Protein AF-A0A9E4YLK9-F1 (afdb_monomer)

pLDDT: mean 87.03, std 15.2, range [39.25, 98.12]

Radius of gyration: 17.64 Å; Cα contacts (8 Å, |Δi|>4): 179; chains: 1; bounding box: 36×25×59 Å

Secondary structure (DSSP, 8-state):
-TT-EEEEEEEEEEE-TTT--EEEEEEEEEEEE----HHHHHHHHHTSGGGGSGGG--TT-TTT--EEEEES-HHHHHT--HHHHHHHHHHTT------TTS--HHHHTSHHHHHHHHTTTTS----

Foldseek 3Di:
DAQDKDKQKAKDKDADPVPRDIDIDMDIKIFGFYNDDPVLVVVLVVVVVQPVDDVRDACPPPSSNTTPDIGAQPVSNNHDRVLVVCVRCVVVVDHDADDPVDDPVSLVVHPSSVVVNVVPPPDDDDD

Nearest PDB structures (foldseek):
  4heb-assembly1_B  TM=9.074E-01  e=7.583E-06  Bacillus subtilis
  4p0e-assembly1_A  TM=9.286E-01  e=1.262E-05  Escherichia coli K-12
  4heb-assembly1_A  TM=9.172E-01  e=1.184E-05  Bacillus subtilis
  4oo0-assembly1_B  TM=8.981E-01  e=1.042E-05  Burkholderia cenocepacia J2315
  1exc-assembly1_A  TM=9.130E-01  e=4.230E-05  Bacillus subtilis

Sequence (127 aa):
LRGREHRVITGLALVDAATGEERSGYRASRVVMRDYTDDEIAAYVASGDPFDKAGAYAVQSETFAPAAEVRGCYLNVVGLPVCELLKVAAGFGLRLDPSPSLPWPELERCPQCAARAAGRSGRPRKR

Mean predicted aligned error: 6.42 Å

Solvent-accessible surface area (backbone atoms only — not comparable to full-atom values): 7731 Å² total; per-residue (Å²): 112,69,63,33,74,50,76,40,72,32,74,51,73,51,67,42,87,89,78,65,53,71,46,71,51,66,44,70,20,42,39,32,30,30,78,69,54,73,65,58,50,52,54,44,58,72,66,55,69,28,80,87,32,82,92,54,50,52,90,79,36,82,87,70,51,50,54,70,44,76,50,56,43,47,39,22,66,78,65,54,42,58,54,46,51,50,54,50,38,44,73,74,73,42,87,78,72,84,61,85,91,54,88,56,72,59,41,61,59,11,68,68,34,30,52,68,64,55,78,56,85,84,65,82,82,80,126

Structure (mmCIF, N/CA/C/O backbone):
data_AF-A0A9E4YLK9-F1
#
_entry.id   AF-A0A9E4YLK9-F1
#
loop_
_atom_site.group_PDB
_atom_site.id
_atom_site.type_symbol
_atom_site.label_atom_id
_atom_site.label_alt_id
_atom_site.label_comp_id
_atom_site.label_asym_id
_atom_site.label_entity_id
_atom_site.label_seq_id
_atom_site.pdbx_PDB_ins_code
_atom_site.Cartn_x
_atom_site.Cartn_y
_atom_site.Cartn_z
_atom_site.occupancy
_atom_site.B_iso_or_equiv
_atom_site.auth_seq_id
_atom_site.auth_comp_id
_atom_site.auth_asym_id
_atom_site.auth_atom_id
_atom_site.pdbx_PDB_model_num
ATOM 1 N N . LEU A 1 1 ? 2.348 0.616 -15.743 1.00 94.88 1 LEU A N 1
ATOM 2 C CA . LEU A 1 1 ? 2.440 1.858 -14.932 1.00 94.88 1 LEU A CA 1
ATOM 3 C C . LEU A 1 1 ? 3.760 2.621 -15.137 1.00 94.88 1 LEU A C 1
ATOM 5 O O . LEU A 1 1 ? 3.849 3.741 -14.657 1.00 94.88 1 LEU A O 1
ATOM 9 N N . ARG A 1 2 ? 4.731 2.050 -15.872 1.00 97.06 2 ARG A N 1
ATOM 10 C CA . ARG A 1 2 ? 6.025 2.641 -16.255 1.00 97.06 2 ARG A CA 1
ATOM 11 C C . ARG A 1 2 ? 6.027 4.161 -16.428 1.00 97.06 2 ARG A C 1
ATOM 13 O O . ARG A 1 2 ? 5.151 4.685 -17.119 1.00 97.06 2 ARG A O 1
ATOM 20 N N . GLY A 1 3 ? 7.011 4.816 -15.809 1.00 97.31 3 GLY A N 1
ATOM 21 C CA .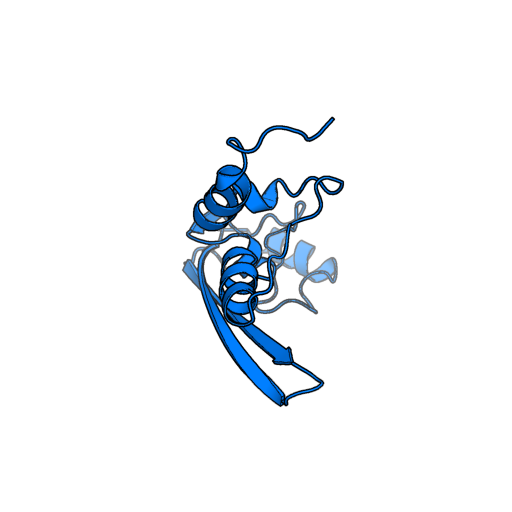 GLY A 1 3 ? 7.306 6.244 -15.973 1.00 97.31 3 GLY A CA 1
ATOM 22 C C . GLY A 1 3 ? 6.207 7.200 -15.497 1.00 97.31 3 GLY A C 1
ATOM 23 O O . GLY A 1 3 ? 6.255 8.390 -15.796 1.00 97.31 3 GLY A O 1
ATOM 24 N N . ARG A 1 4 ? 5.181 6.702 -14.793 1.00 98.00 4 ARG A N 1
ATOM 25 C CA . ARG A 1 4 ? 4.021 7.493 -14.363 1.00 98.00 4 ARG A CA 1
ATOM 26 C C . ARG A 1 4 ? 3.859 7.493 -12.852 1.00 98.00 4 ARG A C 1
ATOM 28 O O . ARG A 1 4 ? 4.283 6.572 -12.155 1.00 98.00 4 ARG A O 1
ATOM 35 N N . GLU A 1 5 ? 3.189 8.532 -12.367 1.00 98.12 5 GLU A N 1
ATOM 36 C CA . GLU A 1 5 ? 2.662 8.581 -11.007 1.00 98.12 5 GLU A CA 1
ATOM 37 C C . GLU A 1 5 ? 1.267 7.940 -10.958 1.00 98.12 5 GLU A C 1
ATOM 39 O O . GLU A 1 5 ? 0.427 8.179 -11.830 1.00 98.12 5 GLU A O 1
ATOM 44 N N . HIS A 1 6 ? 0.990 7.178 -9.903 1.00 97.88 6 HIS A N 1
ATOM 45 C CA . HIS A 1 6 ? -0.361 6.741 -9.550 1.00 97.88 6 HIS A CA 1
ATOM 46 C C . HIS A 1 6 ? -0.607 6.843 -8.041 1.00 97.88 6 HIS A C 1
ATOM 48 O O . HIS A 1 6 ? 0.286 7.160 -7.253 1.00 97.88 6 HIS A O 1
ATOM 54 N N . ARG A 1 7 ? -1.856 6.604 -7.626 1.00 97.75 7 ARG A N 1
ATOM 55 C CA . ARG A 1 7 ? -2.259 6.592 -6.214 1.00 97.75 7 ARG A CA 1
ATOM 56 C C . ARG A 1 7 ? -2.563 5.174 -5.765 1.00 97.75 7 ARG A C 1
ATOM 58 O O . ARG A 1 7 ? -3.266 4.451 -6.462 1.00 97.75 7 ARG A O 1
ATOM 65 N N . VAL A 1 8 ? -2.092 4.828 -4.573 1.00 97.62 8 VAL A N 1
ATOM 66 C CA . VAL A 1 8 ? -2.498 3.617 -3.858 1.00 97.62 8 VAL A CA 1
ATOM 67 C C . VAL A 1 8 ? -3.319 4.033 -2.653 1.00 97.62 8 VAL A C 1
ATOM 69 O O . VAL A 1 8 ? -2.872 4.850 -1.840 1.00 97.62 8 VAL A O 1
ATOM 72 N N . ILE A 1 9 ? -4.536 3.505 -2.574 1.00 97.56 9 ILE A N 1
ATOM 73 C CA . ILE A 1 9 ? -5.490 3.802 -1.513 1.00 97.56 9 ILE A CA 1
ATOM 74 C C . ILE A 1 9 ? -5.815 2.496 -0.806 1.00 97.56 9 ILE A C 1
ATOM 76 O O . ILE A 1 9 ? -6.376 1.598 -1.428 1.00 97.56 9 ILE A O 1
ATOM 80 N N . THR A 1 10 ? -5.495 2.418 0.481 1.00 97.56 10 THR A N 1
ATOM 81 C CA . THR A 1 10 ? -5.826 1.258 1.310 1.00 97.56 10 THR A CA 1
ATOM 82 C C . THR A 1 10 ? -6.827 1.679 2.370 1.00 97.56 10 THR A C 1
ATOM 84 O O . THR A 1 10 ? -6.560 2.581 3.172 1.00 97.56 10 THR A O 1
ATOM 87 N N . GLY A 1 11 ? -7.995 1.039 2.340 1.00 97.06 11 GLY A N 1
ATOM 88 C CA . GLY A 1 11 ? -9.027 1.146 3.365 1.00 97.06 11 GLY A CA 1
ATOM 89 C C . GLY A 1 11 ? -8.882 0.042 4.408 1.00 97.06 11 GLY A C 1
ATOM 90 O O . GLY A 1 11 ? -8.413 -1.050 4.100 1.00 97.06 11 GLY A O 1
ATOM 91 N N . LEU A 1 12 ? -9.283 0.331 5.641 1.00 97.25 12 LEU A N 1
ATOM 92 C CA . LEU A 1 12 ? -9.413 -0.649 6.714 1.00 97.25 12 LEU A CA 1
ATOM 93 C C . LEU A 1 12 ? -10.670 -0.374 7.535 1.00 97.25 12 LEU A C 1
ATOM 95 O O . LEU A 1 12 ? -11.108 0.774 7.642 1.00 97.25 12 LEU A O 1
ATOM 99 N N . ALA A 1 13 ? -11.205 -1.427 8.141 1.00 97.19 13 ALA A N 1
ATOM 100 C CA . ALA A 1 13 ? -12.292 -1.366 9.105 1.00 97.19 13 ALA A CA 1
ATOM 101 C C . ALA A 1 13 ? -11.933 -2.222 10.324 1.00 97.19 13 ALA A C 1
ATOM 103 O O . ALA A 1 13 ? -11.357 -3.302 10.183 1.00 97.19 13 ALA A O 1
ATOM 104 N N . LEU A 1 14 ? -12.245 -1.716 11.514 1.00 97.00 14 LEU A N 1
ATOM 105 C CA . LEU A 1 14 ? -12.232 -2.474 12.758 1.00 97.00 14 LEU A CA 1
ATOM 106 C C . LEU A 1 14 ? -13.674 -2.621 13.228 1.00 97.00 14 LEU A C 1
ATOM 108 O O . LEU A 1 14 ? -14.394 -1.625 13.311 1.00 97.00 14 LEU A O 1
ATOM 112 N N . VAL A 1 15 ? -14.061 -3.857 13.525 1.00 97.50 15 VAL A N 1
ATOM 113 C CA . VAL A 1 15 ? -15.391 -4.216 14.015 1.00 97.50 15 VAL A CA 1
ATOM 114 C C . VAL A 1 15 ? -15.222 -4.875 15.375 1.00 97.50 15 VAL A C 1
ATOM 116 O O . VAL A 1 15 ? -14.495 -5.864 15.501 1.00 97.50 15 VAL A O 1
ATOM 119 N N . ASP A 1 16 ? -15.876 -4.327 16.392 1.00 96.25 16 ASP A N 1
ATOM 120 C CA . ASP A 1 16 ? -16.032 -5.003 17.672 1.00 96.25 16 ASP A CA 1
ATOM 121 C C . ASP A 1 16 ? -17.046 -6.141 17.502 1.00 96.25 16 ASP A C 1
ATOM 123 O O . ASP A 1 16 ? -18.231 -5.916 17.270 1.00 96.25 16 ASP A O 1
ATOM 127 N N . ALA A 1 17 ? -16.576 -7.383 17.615 1.00 96.06 17 ALA A N 1
ATOM 128 C CA . ALA A 1 17 ? -17.405 -8.569 17.422 1.00 96.06 17 ALA A CA 1
ATOM 129 C C . ALA A 1 17 ? -18.497 -8.744 18.494 1.00 96.06 17 ALA A C 1
ATOM 131 O O . ALA A 1 17 ? -19.473 -9.450 18.247 1.00 96.06 17 ALA A O 1
ATOM 132 N N . ALA A 1 18 ? -18.339 -8.141 19.676 1.00 96.75 18 ALA A N 1
ATOM 133 C CA . ALA A 1 18 ? -19.305 -8.252 20.764 1.00 96.75 18 ALA A CA 1
ATOM 134 C C . ALA A 1 18 ? -20.435 -7.223 20.637 1.00 96.75 18 ALA A C 1
ATOM 136 O O . ALA A 1 18 ? -21.586 -7.534 20.938 1.00 96.75 18 ALA A O 1
ATOM 137 N N . THR A 1 19 ? -20.110 -6.003 20.206 1.00 96.75 19 THR A N 1
ATOM 138 C CA . THR A 1 19 ? -21.071 -4.888 20.137 1.00 96.75 19 THR A CA 1
ATOM 139 C C . THR A 1 19 ? -21.567 -4.598 18.722 1.00 96.75 19 THR A C 1
ATOM 141 O O . THR A 1 19 ? -22.607 -3.962 18.559 1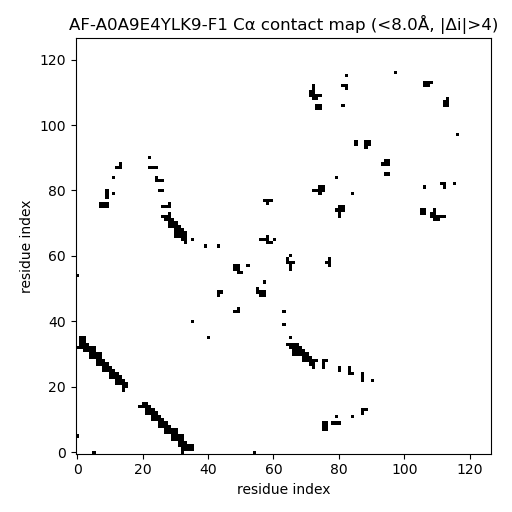.00 96.75 19 THR A O 1
ATOM 144 N N . GL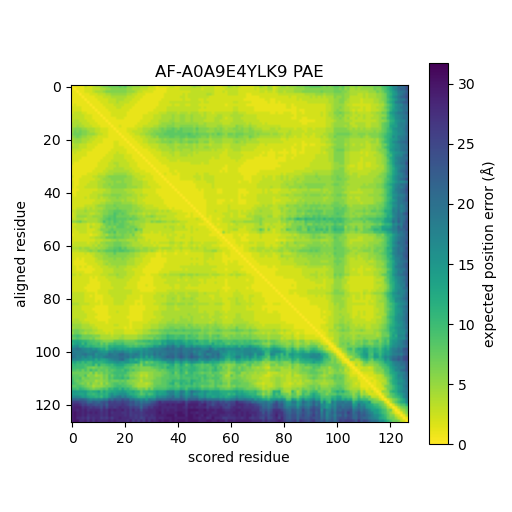Y A 1 20 ? -20.840 -5.050 17.699 1.00 96.94 20 GLY A N 1
ATOM 145 C CA . GLY A 1 20 ? -21.062 -4.672 16.307 1.00 96.94 20 GLY A CA 1
ATOM 146 C C . GLY A 1 20 ? -20.616 -3.244 15.978 1.00 96.94 20 GLY A C 1
ATOM 147 O O . GLY A 1 20 ? -20.869 -2.785 14.867 1.00 96.94 20 GLY A O 1
ATOM 148 N N . GLU A 1 21 ? -19.976 -2.522 16.908 1.00 97.00 21 GLU A N 1
ATOM 149 C CA . GLU A 1 21 ? -19.445 -1.187 16.630 1.00 97.00 21 GLU A CA 1
ATOM 150 C C . GLU A 1 21 ? -18.366 -1.275 15.539 1.00 97.00 21 GLU A C 1
ATOM 152 O O . GLU A 1 21 ? -17.380 -2.000 15.671 1.00 97.00 21 GLU A O 1
ATOM 157 N N . GLU A 1 22 ? -18.544 -0.509 14.463 1.00 97.75 22 GLU A N 1
ATOM 158 C CA . GLU A 1 22 ? -17.616 -0.434 13.338 1.00 97.75 22 GLU A CA 1
ATOM 159 C C . GLU A 1 22 ? -16.969 0.950 13.263 1.00 97.75 22 GLU A C 1
ATOM 161 O O . GLU A 1 22 ? -17.634 1.986 13.359 1.00 97.75 22 GLU A O 1
ATOM 166 N N . ARG A 1 23 ? -15.656 0.980 13.014 1.00 97.69 23 ARG A N 1
ATOM 167 C CA . ARG A 1 23 ? -14.959 2.195 12.583 1.00 97.69 23 ARG A CA 1
ATOM 168 C C . ARG A 1 23 ? -14.050 1.885 11.410 1.00 97.69 23 ARG A C 1
ATOM 170 O O . ARG A 1 23 ? -13.234 0.967 11.463 1.00 97.69 23 ARG A O 1
ATOM 177 N N . SER A 1 24 ? -14.132 2.717 10.382 1.00 97.75 24 SER A N 1
ATOM 178 C CA . SER A 1 24 ? -13.321 2.602 9.173 1.00 97.75 24 SER A CA 1
ATOM 179 C C . SER A 1 24 ? -12.401 3.803 8.977 1.00 97.75 24 SER A C 1
ATOM 181 O O . SER A 1 24 ? -12.687 4.915 9.424 1.00 97.75 24 SER A O 1
ATOM 183 N N . GLY A 1 25 ? -11.316 3.599 8.241 1.00 96.56 25 GLY A N 1
ATOM 184 C CA . GLY A 1 25 ? -10.399 4.651 7.821 1.00 96.56 25 GLY A CA 1
ATOM 185 C C . GLY A 1 25 ? -9.661 4.258 6.549 1.00 96.56 25 GLY A C 1
ATOM 186 O O . GLY A 1 25 ? -9.716 3.112 6.109 1.00 96.56 25 GLY A O 1
ATOM 187 N N . TYR A 1 26 ? -8.954 5.207 5.944 1.00 97.38 26 TYR A N 1
ATOM 188 C CA . TYR A 1 26 ? -8.129 4.929 4.773 1.00 97.38 26 TYR A CA 1
ATOM 189 C C . TYR A 1 26 ? -6.874 5.797 4.741 1.00 97.38 26 TYR A C 1
ATOM 191 O O . TYR A 1 26 ? -6.781 6.843 5.395 1.00 97.38 26 TYR A O 1
ATOM 199 N N . ARG A 1 27 ? -5.904 5.386 3.923 1.00 96.00 27 ARG A N 1
ATOM 200 C CA . ARG A 1 27 ? -4.775 6.226 3.516 1.00 96.00 27 ARG A CA 1
ATOM 201 C C . ARG A 1 27 ? -4.626 6.241 2.011 1.00 96.00 27 ARG A C 1
ATOM 203 O O . ARG A 1 27 ? -4.962 5.283 1.333 1.00 96.00 27 ARG A O 1
ATOM 210 N N . ALA A 1 28 ? -4.107 7.355 1.511 1.00 96.50 28 ALA A N 1
ATOM 211 C CA . ALA A 1 28 ? -3.716 7.520 0.124 1.00 96.50 28 ALA A CA 1
ATOM 212 C C . ALA A 1 28 ? -2.229 7.883 0.075 1.00 96.50 28 ALA A C 1
ATOM 214 O O . ALA A 1 28 ? -1.790 8.798 0.774 1.00 96.50 28 ALA A O 1
ATOM 215 N N . SER A 1 29 ? -1.475 7.179 -0.763 1.00 96.12 29 SER A N 1
ATOM 216 C CA . SER A 1 29 ? -0.066 7.457 -1.055 1.00 96.12 29 SER A CA 1
ATOM 217 C C . SER A 1 29 ? 0.109 7.616 -2.559 1.00 96.12 29 SER A C 1
ATOM 219 O O . SER A 1 29 ? -0.597 6.969 -3.334 1.00 96.12 29 SER A O 1
ATOM 221 N N . ARG A 1 30 ? 1.048 8.465 -2.980 1.00 97.44 30 ARG A N 1
ATOM 222 C CA . ARG A 1 30 ? 1.463 8.557 -4.386 1.00 97.44 30 ARG A CA 1
ATOM 223 C C . ARG A 1 30 ? 2.694 7.690 -4.599 1.00 97.44 30 ARG A C 1
ATOM 225 O O . ARG A 1 30 ? 3.584 7.665 -3.749 1.00 97.44 30 ARG A O 1
ATOM 232 N N . VAL A 1 31 ? 2.736 6.996 -5.725 1.00 97.69 31 VAL A N 1
ATOM 233 C CA . VAL A 1 31 ? 3.864 6.162 -6.137 1.00 97.69 31 VAL A CA 1
ATOM 234 C C . VAL A 1 31 ? 4.313 6.648 -7.502 1.00 97.69 31 VAL A C 1
ATOM 236 O O . VAL A 1 31 ? 3.506 6.705 -8.426 1.00 97.69 31 VAL A O 1
ATOM 239 N N . VAL A 1 32 ? 5.586 7.018 -7.610 1.00 98.06 32 VAL A N 1
ATOM 240 C CA . VAL A 1 32 ? 6.232 7.350 -8.880 1.00 98.06 32 VAL A CA 1
ATOM 241 C C . VAL A 1 32 ? 6.947 6.098 -9.355 1.00 98.06 32 VAL A C 1
ATOM 243 O O . VAL A 1 32 ? 7.867 5.612 -8.694 1.00 98.06 32 VAL A O 1
ATOM 246 N N . MET A 1 33 ? 6.504 5.551 -10.481 1.00 98.00 33 MET A N 1
ATOM 247 C CA . MET A 1 33 ? 7.110 4.356 -11.054 1.00 98.00 33 MET A CA 1
ATOM 248 C C . MET A 1 33 ? 8.398 4.707 -11.781 1.00 98.00 33 MET A C 1
ATOM 250 O O . MET A 1 33 ? 8.483 5.730 -12.461 1.00 98.00 33 MET A O 1
ATOM 254 N N . ARG A 1 34 ? 9.387 3.826 -11.657 1.00 97.81 34 ARG A N 1
ATOM 255 C CA . ARG A 1 34 ? 10.624 3.901 -12.426 1.00 97.81 34 ARG A CA 1
ATOM 256 C C . ARG A 1 34 ? 10.319 3.699 -13.916 1.00 97.81 34 ARG A C 1
ATOM 258 O O . ARG A 1 34 ? 9.276 3.146 -14.289 1.00 97.81 34 ARG A O 1
ATOM 265 N N . ASP A 1 35 ? 11.219 4.170 -14.766 1.00 97.50 35 ASP A N 1
ATOM 266 C CA . ASP A 1 35 ? 11.125 3.986 -16.214 1.00 97.50 35 ASP A CA 1
ATOM 267 C C . ASP A 1 35 ? 11.877 2.715 -16.646 1.00 97.50 35 ASP A C 1
ATOM 269 O O . ASP A 1 35 ? 12.971 2.778 -17.194 1.00 97.50 35 ASP A O 1
ATOM 273 N N . TYR A 1 36 ? 11.343 1.546 -16.274 1.00 96.88 36 TYR A N 1
ATOM 274 C CA . TYR A 1 36 ? 11.965 0.235 -16.525 1.00 96.88 36 TYR A CA 1
ATOM 275 C C . TYR A 1 36 ? 11.815 -0.245 -17.980 1.00 96.88 36 TYR A C 1
ATOM 277 O O . TYR A 1 36 ? 10.845 0.082 -18.669 1.00 96.88 36 TYR A O 1
ATOM 285 N N . THR A 1 37 ? 12.752 -1.058 -18.461 1.00 97.75 37 THR A N 1
ATOM 286 C CA . THR A 1 37 ? 12.746 -1.571 -19.841 1.00 97.75 37 THR A CA 1
ATOM 287 C C . THR A 1 37 ? 11.686 -2.654 -20.057 1.00 97.75 37 THR A C 1
ATOM 289 O O . THR A 1 37 ? 11.113 -3.198 -19.110 1.00 97.75 37 THR A O 1
ATOM 292 N N . ASP A 1 38 ? 11.410 -2.981 -21.322 1.00 97.75 38 ASP A N 1
ATOM 293 C CA . ASP A 1 38 ? 10.525 -4.103 -21.660 1.00 97.75 38 ASP A CA 1
ATOM 294 C C . ASP A 1 38 ? 11.116 -5.452 -21.203 1.00 97.75 38 ASP A C 1
ATOM 296 O O . ASP A 1 38 ? 10.367 -6.326 -20.766 1.00 97.75 38 ASP A O 1
ATOM 300 N N . ASP A 1 39 ? 12.446 -5.591 -21.194 1.00 97.94 39 ASP A N 1
ATOM 301 C CA . ASP A 1 39 ? 13.134 -6.789 -20.696 1.00 97.94 39 ASP A CA 1
ATOM 302 C C . ASP A 1 39 ? 12.951 -6.969 -19.181 1.00 97.94 39 ASP A C 1
ATOM 304 O O . ASP A 1 39 ? 12.667 -8.074 -18.715 1.00 97.94 39 ASP A O 1
ATOM 308 N N . GLU A 1 40 ? 13.045 -5.883 -18.401 1.00 97.12 40 GLU A N 1
ATOM 309 C CA . GLU A 1 40 ? 12.763 -5.910 -16.959 1.00 97.12 40 GLU A CA 1
ATOM 310 C C . GLU A 1 40 ? 11.307 -6.322 -16.689 1.00 97.12 40 GLU A C 1
ATOM 312 O O . GLU A 1 40 ? 11.043 -7.114 -15.782 1.00 97.12 40 GLU A O 1
ATOM 317 N N . ILE A 1 41 ? 10.357 -5.826 -17.493 1.00 96.31 41 ILE A N 1
ATOM 318 C CA . ILE A 1 41 ? 8.941 -6.212 -17.396 1.00 96.31 41 ILE A CA 1
ATOM 319 C C . ILE A 1 41 ? 8.775 -7.704 -17.697 1.00 96.31 41 ILE A C 1
ATOM 321 O O . ILE A 1 41 ? 8.110 -8.405 -16.934 1.00 96.31 41 ILE A O 1
ATO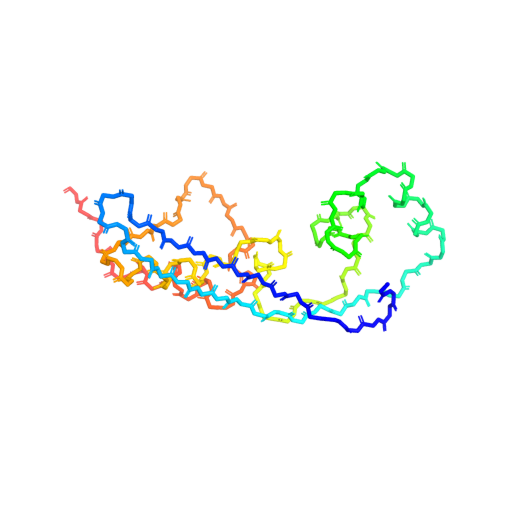M 325 N N . ALA A 1 42 ? 9.371 -8.200 -18.783 1.00 96.94 42 ALA A N 1
ATOM 326 C CA . ALA A 1 42 ? 9.262 -9.599 -19.181 1.00 96.94 42 ALA A CA 1
ATOM 327 C C . ALA A 1 42 ? 9.838 -10.539 -18.110 1.00 96.94 42 ALA A C 1
ATOM 329 O O . ALA A 1 42 ? 9.184 -11.514 -17.733 1.00 96.94 42 ALA A O 1
ATOM 330 N N . ALA A 1 43 ? 11.012 -10.210 -17.564 1.00 96.19 43 ALA A N 1
ATOM 331 C CA . ALA A 1 43 ? 11.627 -10.959 -16.472 1.00 96.19 43 ALA A CA 1
ATOM 332 C C . ALA A 1 43 ? 10.751 -10.955 -15.209 1.00 96.19 43 ALA A C 1
ATOM 334 O O . ALA A 1 43 ? 10.563 -11.995 -14.573 1.00 96.19 43 ALA A O 1
ATOM 335 N N . TYR A 1 44 ? 10.163 -9.806 -14.868 1.00 96.00 44 TYR A N 1
ATOM 336 C CA . TYR A 1 44 ? 9.285 -9.700 -13.709 1.00 96.00 44 TYR A CA 1
ATOM 337 C C . TYR A 1 44 ? 7.994 -10.508 -13.877 1.00 96.00 44 TYR A C 1
ATOM 339 O O . TYR A 1 44 ? 7.595 -11.222 -12.958 1.00 96.00 44 TYR A O 1
ATOM 347 N N . VAL A 1 45 ? 7.375 -10.482 -15.060 1.00 95.56 45 VAL A N 1
ATOM 348 C CA . VAL A 1 45 ? 6.193 -11.305 -15.368 1.00 95.56 45 VAL A CA 1
ATOM 349 C C . VAL A 1 45 ? 6.525 -12.795 -15.307 1.00 95.56 45 VAL A C 1
ATOM 351 O O . VAL A 1 45 ? 5.767 -13.562 -14.713 1.00 95.56 45 VAL A O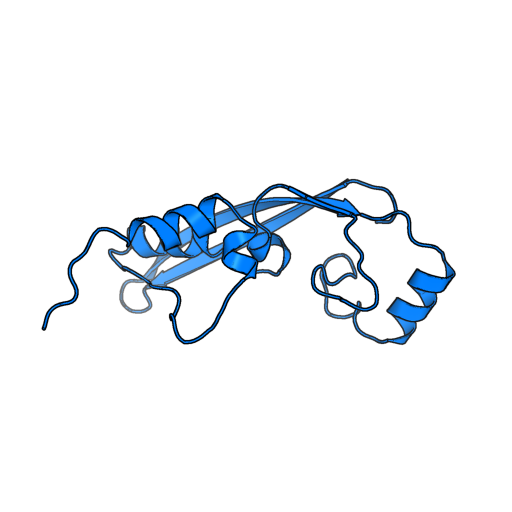 1
ATOM 354 N N . ALA A 1 46 ? 7.674 -13.205 -15.851 1.00 96.06 46 ALA A N 1
ATOM 355 C CA . ALA A 1 46 ? 8.123 -14.594 -15.809 1.00 96.06 46 ALA A CA 1
ATOM 356 C C . ALA A 1 46 ? 8.363 -15.109 -14.378 1.00 96.06 46 ALA A C 1
ATOM 358 O O . ALA A 1 46 ? 8.228 -16.305 -14.135 1.00 96.06 46 ALA A O 1
ATOM 359 N N . SER A 1 47 ? 8.670 -14.223 -13.421 1.00 94.31 47 SER A N 1
ATOM 360 C CA . SER A 1 47 ? 8.853 -14.606 -12.014 1.00 94.31 47 SER A CA 1
ATOM 361 C C . SER A 1 47 ? 7.568 -15.073 -11.316 1.00 94.31 47 SER A C 1
ATOM 363 O O . SER A 1 47 ? 7.640 -15.712 -10.270 1.00 94.31 47 SER A O 1
ATOM 365 N N . GLY A 1 48 ? 6.390 -14.735 -11.852 1.00 93.38 48 GLY A N 1
ATOM 366 C CA . GLY A 1 48 ? 5.103 -15.015 -11.212 1.00 93.38 48 GLY A CA 1
ATOM 367 C C . GLY A 1 48 ? 4.694 -14.028 -10.111 1.00 93.38 48 GLY A C 1
ATOM 368 O O . GLY A 1 48 ? 3.516 -13.963 -9.765 1.00 93.38 48 GLY A O 1
ATOM 369 N N . ASP A 1 49 ? 5.622 -13.202 -9.617 1.00 90.44 49 ASP A N 1
ATOM 370 C CA . ASP A 1 49 ? 5.360 -12.224 -8.558 1.00 90.44 49 ASP A CA 1
ATOM 371 C C . ASP A 1 49 ? 4.218 -11.226 -8.859 1.00 90.44 49 ASP A C 1
ATOM 373 O O . ASP A 1 49 ? 3.484 -10.895 -7.933 1.00 90.44 49 ASP A O 1
ATOM 377 N N . PRO A 1 50 ? 3.974 -10.722 -10.086 1.00 92.06 50 PRO A N 1
ATOM 378 C CA . PRO A 1 50 ? 2.938 -9.702 -10.272 1.00 92.06 50 PRO A CA 1
ATOM 379 C C . PRO A 1 50 ? 1.489 -10.208 -10.162 1.00 92.06 50 PRO A C 1
ATOM 381 O O . PRO A 1 50 ? 0.581 -9.381 -10.061 1.00 92.06 50 PRO A O 1
ATOM 384 N N . PHE A 1 51 ? 1.235 -11.519 -10.224 1.00 91.06 51 PHE A N 1
ATOM 385 C CA . PHE A 1 51 ? -0.112 -12.042 -10.494 1.00 91.06 51 PHE A CA 1
ATOM 386 C C . PHE A 1 51 ? -1.108 -11.916 -9.334 1.00 91.06 51 PHE A C 1
ATOM 388 O O . PHE A 1 51 ? -2.312 -11.889 -9.581 1.00 91.06 51 PHE A O 1
ATOM 395 N N . ASP A 1 52 ? -0.639 -11.791 -8.093 1.00 90.44 52 ASP A N 1
ATOM 396 C CA . ASP A 1 52 ? -1.482 -11.611 -6.904 1.00 90.44 52 ASP A CA 1
ATOM 397 C C . ASP A 1 52 ? -1.493 -10.162 -6.383 1.00 90.44 52 ASP A C 1
ATOM 399 O O . ASP A 1 52 ? -2.018 -9.882 -5.304 1.00 90.44 52 ASP A O 1
ATOM 403 N N . LYS A 1 53 ? -0.936 -9.216 -7.155 1.00 88.25 53 LYS A N 1
ATOM 404 C CA . LYS A 1 53 ? -0.698 -7.838 -6.705 1.00 88.25 53 LYS A CA 1
ATOM 405 C C . LYS A 1 53 ? -1.559 -6.842 -7.461 1.00 88.25 53 LYS A C 1
ATOM 407 O O . LYS A 1 53 ? -1.564 -6.783 -8.692 1.00 88.25 53 LYS A O 1
ATOM 412 N N . ALA A 1 54 ? -2.246 -5.979 -6.719 1.00 87.75 54 ALA A N 1
ATOM 413 C CA . ALA A 1 54 ? -2.981 -4.869 -7.308 1.00 87.75 54 ALA A CA 1
ATOM 414 C C . ALA A 1 54 ? -2.032 -3.968 -8.122 1.00 87.75 54 ALA A C 1
ATOM 416 O O . ALA A 1 54 ? -1.006 -3.507 -7.626 1.00 87.75 54 ALA A O 1
ATOM 417 N N . GLY A 1 55 ? -2.368 -3.720 -9.391 1.00 88.88 55 GLY A N 1
ATOM 418 C CA . GLY A 1 55 ? -1.509 -2.957 -10.302 1.00 88.88 55 GLY A CA 1
ATOM 419 C C . GLY A 1 55 ? -0.312 -3.735 -10.864 1.00 88.88 55 GLY A C 1
ATOM 420 O O . GLY A 1 55 ? 0.513 -3.121 -11.541 1.00 88.88 55 GLY A O 1
ATOM 421 N N . ALA A 1 56 ? -0.242 -5.052 -10.622 1.00 93.12 56 ALA A N 1
ATOM 422 C CA . ALA A 1 56 ? 0.783 -5.965 -11.124 1.00 93.12 56 ALA A CA 1
ATOM 423 C C . ALA A 1 56 ? 2.217 -5.577 -10.719 1.00 93.12 56 ALA A C 1
ATOM 425 O O . ALA A 1 56 ? 3.137 -5.659 -11.530 1.00 93.12 56 ALA A O 1
ATOM 426 N N . TYR A 1 57 ? 2.413 -5.108 -9.480 1.00 94.25 57 TYR A N 1
ATOM 427 C CA . TYR A 1 57 ? 3.747 -4.868 -8.923 1.00 94.25 57 TYR A CA 1
ATOM 428 C C . TYR A 1 57 ? 3.786 -4.981 -7.394 1.00 94.25 57 TYR A C 1
ATOM 430 O O . TYR A 1 57 ? 2.825 -4.634 -6.710 1.00 94.25 57 TYR A O 1
ATOM 438 N N . ALA A 1 58 ? 4.938 -5.382 -6.852 1.00 92.81 58 ALA A N 1
ATOM 439 C CA . ALA A 1 58 ? 5.262 -5.278 -5.429 1.00 92.81 58 ALA A CA 1
ATOM 440 C C . ALA A 1 58 ? 6.238 -4.126 -5.184 1.00 92.81 58 ALA A C 1
ATOM 442 O O . ALA A 1 58 ? 7.375 -4.153 -5.645 1.00 92.81 58 ALA A O 1
ATOM 443 N N . VAL A 1 59 ? 5.843 -3.136 -4.380 1.00 91.56 59 VAL A N 1
ATOM 444 C CA . VAL A 1 59 ? 6.742 -2.037 -3.970 1.00 91.56 59 VAL A CA 1
ATOM 445 C C . VAL A 1 59 ? 7.934 -2.514 -3.114 1.00 91.56 59 VAL A C 1
ATOM 447 O O . VAL A 1 59 ? 8.876 -1.759 -2.885 1.00 91.56 59 VAL A O 1
ATOM 450 N N . GLN A 1 60 ? 7.869 -3.747 -2.606 1.00 90.69 60 GLN A N 1
ATOM 451 C CA . GLN A 1 60 ? 8.919 -4.425 -1.838 1.00 90.69 60 GLN A CA 1
ATOM 452 C C . GLN A 1 60 ? 9.802 -5.334 -2.701 1.00 90.69 60 GLN A C 1
ATOM 454 O O . GLN A 1 60 ? 10.734 -5.928 -2.177 1.00 90.69 60 GLN A O 1
ATOM 459 N N . SER A 1 61 ? 9.514 -5.476 -4.001 1.00 91.00 61 SER A N 1
ATOM 460 C CA . SER A 1 61 ? 10.319 -6.330 -4.874 1.00 91.00 61 SER A CA 1
ATOM 461 C C . SER A 1 61 ? 11.728 -5.752 -5.007 1.00 91.00 61 SER A C 1
ATOM 463 O O . SER A 1 61 ? 11.917 -4.712 -5.639 1.00 91.00 61 SER A O 1
ATOM 465 N N . GLU A 1 62 ? 12.708 -6.428 -4.408 1.00 88.00 62 GLU A N 1
ATOM 466 C CA . GLU A 1 62 ? 14.125 -6.056 -4.494 1.00 88.00 62 GLU A CA 1
ATOM 467 C C . GLU A 1 62 ? 14.695 -6.304 -5.895 1.00 88.00 62 GLU A C 1
ATOM 469 O O . GLU A 1 62 ? 15.570 -5.572 -6.347 1.00 88.00 62 GLU A O 1
ATOM 474 N N . THR A 1 63 ? 14.169 -7.309 -6.601 1.00 90.38 63 THR A N 1
ATOM 475 C CA . THR A 1 63 ? 14.631 -7.699 -7.938 1.00 90.38 63 THR A CA 1
ATOM 476 C C . THR A 1 63 ? 14.096 -6.781 -9.029 1.00 90.38 63 THR A C 1
ATOM 478 O O . THR A 1 63 ? 14.849 -6.388 -9.914 1.00 90.38 63 THR A O 1
ATOM 481 N N . PHE A 1 64 ? 12.813 -6.413 -8.977 1.00 94.56 64 PHE A N 1
ATOM 482 C CA . PHE A 1 64 ? 12.212 -5.532 -9.981 1.00 94.56 64 PHE A CA 1
ATOM 483 C C . PHE A 1 64 ? 12.356 -4.045 -9.627 1.00 94.56 64 PHE A C 1
ATOM 485 O O . PHE A 1 64 ? 12.456 -3.198 -10.519 1.00 94.56 64 PHE A O 1
ATOM 492 N N . ALA A 1 65 ? 12.367 -3.713 -8.330 1.00 94.69 65 ALA A N 1
ATOM 493 C CA . ALA A 1 65 ? 12.464 -2.348 -7.808 1.00 94.69 65 ALA A CA 1
ATOM 494 C C . ALA A 1 65 ? 11.583 -1.343 -8.597 1.00 94.69 65 ALA A C 1
ATOM 496 O O . ALA A 1 65 ? 12.092 -0.423 -9.253 1.00 94.69 65 ALA A O 1
ATOM 497 N N . PRO A 1 66 ? 10.245 -1.526 -8.586 1.00 95.75 66 PRO A N 1
ATOM 498 C CA . PRO A 1 66 ? 9.345 -0.852 -9.526 1.00 95.75 66 PRO A CA 1
ATOM 499 C C . PRO A 1 66 ? 9.181 0.652 -9.295 1.00 95.75 66 PRO A C 1
ATOM 501 O O . PRO A 1 66 ? 8.833 1.387 -10.223 1.00 95.75 66 PRO A O 1
ATOM 504 N N . ALA A 1 67 ? 9.344 1.106 -8.053 1.00 96.25 67 ALA A N 1
ATOM 505 C CA . ALA A 1 67 ? 9.063 2.476 -7.647 1.00 96.25 67 ALA A CA 1
ATOM 506 C C . ALA A 1 67 ? 10.356 3.293 -7.571 1.00 96.25 67 ALA A C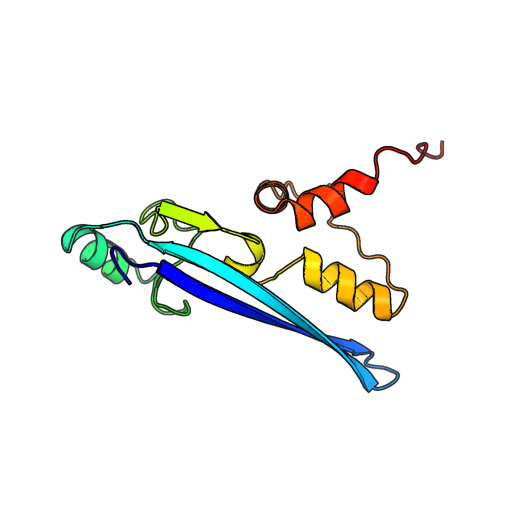 1
ATOM 508 O O . ALA A 1 67 ? 11.289 2.915 -6.869 1.00 96.25 67 ALA A O 1
ATOM 509 N N . ALA A 1 68 ? 10.378 4.440 -8.248 1.00 96.56 68 ALA A N 1
ATOM 510 C CA . ALA A 1 68 ? 11.421 5.447 -8.086 1.00 96.56 68 ALA A CA 1
ATOM 511 C C . ALA A 1 68 ? 11.228 6.237 -6.782 1.00 96.56 68 ALA A C 1
ATOM 513 O O . ALA A 1 68 ? 12.192 6.583 -6.107 1.00 96.56 68 ALA A O 1
ATOM 514 N N . GLU A 1 69 ? 9.974 6.507 -6.411 1.00 95.62 69 GLU A N 1
ATOM 515 C CA . GLU A 1 69 ? 9.644 7.267 -5.208 1.00 95.62 69 GLU A CA 1
ATOM 516 C C . GLU A 1 69 ? 8.283 6.841 -4.643 1.00 95.62 69 GLU A C 1
ATOM 518 O O . GLU A 1 69 ? 7.334 6.569 -5.383 1.00 95.62 69 GLU A O 1
ATOM 523 N N . VAL A 1 70 ? 8.160 6.835 -3.314 1.00 94.44 70 VAL A N 1
ATOM 524 C CA . VAL A 1 70 ? 6.875 6.717 -2.615 1.00 94.44 70 VAL A CA 1
ATOM 525 C C . VAL A 1 70 ? 6.668 7.959 -1.760 1.00 94.44 70 VAL A C 1
ATOM 527 O O . VAL A 1 70 ? 7.444 8.224 -0.845 1.00 94.44 70 VAL A O 1
ATOM 530 N N . ARG A 1 71 ? 5.587 8.696 -2.023 1.00 94.44 71 ARG A N 1
ATOM 531 C CA . ARG A 1 71 ? 5.201 9.896 -1.273 1.00 94.44 71 ARG A CA 1
ATOM 532 C C . ARG A 1 71 ? 3.999 9.593 -0.388 1.00 94.44 71 ARG A C 1
ATOM 534 O O . ARG A 1 71 ? 2.913 9.270 -0.876 1.00 94.44 71 ARG A O 1
ATOM 541 N N . GLY A 1 72 ? 4.186 9.733 0.921 1.00 92.12 72 GLY A N 1
ATOM 542 C CA . GLY A 1 72 ? 3.159 9.471 1.928 1.00 92.12 72 GLY A CA 1
ATOM 543 C C . GLY A 1 72 ? 3.501 8.263 2.794 1.00 92.12 72 GLY A C 1
ATOM 544 O O . GLY A 1 72 ? 4.564 8.207 3.403 1.00 92.12 72 GLY A O 1
ATOM 545 N N . CYS A 1 73 ? 2.575 7.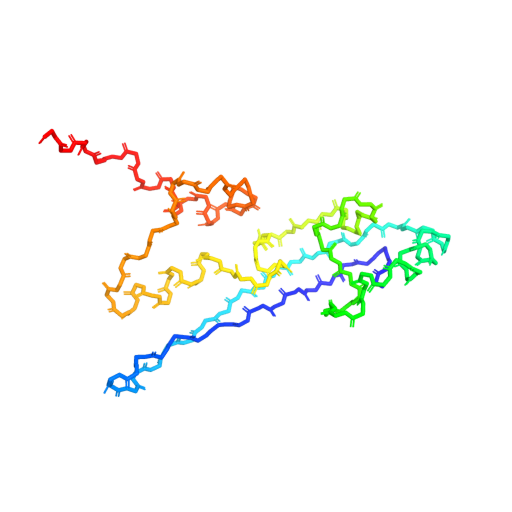314 2.913 1.00 92.62 73 CYS A N 1
ATOM 546 C CA . CYS A 1 73 ? 2.756 6.135 3.755 1.00 92.62 73 CYS A CA 1
ATOM 547 C C . CYS A 1 73 ? 3.249 4.949 2.920 1.00 92.62 73 CYS A C 1
ATOM 549 O O . CYS A 1 73 ? 2.518 4.477 2.052 1.00 92.62 73 CYS A O 1
ATOM 551 N N . TYR A 1 74 ? 4.460 4.452 3.182 1.00 92.69 74 TYR A N 1
ATOM 552 C CA . TYR A 1 74 ? 4.973 3.256 2.507 1.00 92.69 74 TYR A CA 1
ATOM 553 C C . TYR A 1 74 ? 4.144 2.011 2.844 1.00 92.69 74 TYR A C 1
ATOM 555 O O . TYR A 1 74 ? 3.708 1.298 1.949 1.00 92.69 74 TYR A O 1
ATOM 563 N N . LEU A 1 75 ? 3.819 1.810 4.123 1.00 91.94 75 LEU A N 1
ATOM 564 C CA . LEU A 1 75 ? 3.009 0.675 4.578 1.00 91.94 75 LEU A CA 1
ATOM 565 C C . LEU A 1 75 ? 1.581 0.678 4.008 1.00 91.94 75 LEU A C 1
ATOM 567 O O . LEU A 1 75 ? 0.993 -0.378 3.801 1.00 91.94 75 LEU A O 1
ATOM 571 N N . ASN A 1 76 ? 1.045 1.854 3.667 1.00 94.44 76 ASN A N 1
ATOM 572 C CA . ASN A 1 76 ? -0.189 1.952 2.886 1.00 94.44 76 ASN A CA 1
ATOM 573 C C . ASN A 1 76 ? -0.040 1.292 1.508 1.00 94.44 76 ASN A C 1
ATOM 575 O O . ASN A 1 76 ? -0.956 0.602 1.083 1.00 94.44 76 ASN A O 1
ATOM 579 N N . VAL A 1 77 ? 1.099 1.490 0.835 1.00 94.88 77 VAL A N 1
ATOM 580 C CA . VAL A 1 77 ? 1.390 0.893 -0.480 1.00 94.88 77 VAL A CA 1
ATOM 581 C C . VAL A 1 77 ? 1.639 -0.611 -0.367 1.00 94.88 77 VAL A C 1
ATOM 583 O O . VAL A 1 77 ? 1.251 -1.348 -1.263 1.00 94.88 77 VAL A O 1
ATOM 586 N N . VAL A 1 78 ? 2.247 -1.063 0.735 1.00 92.38 78 VAL A N 1
ATOM 587 C CA . VAL A 1 78 ? 2.412 -2.496 1.043 1.00 92.38 78 VAL A CA 1
ATOM 588 C C . VAL A 1 78 ? 1.060 -3.182 1.267 1.00 92.38 78 VAL A C 1
ATOM 590 O O . VAL A 1 78 ? 0.898 -4.333 0.886 1.00 92.38 78 VAL A O 1
ATOM 593 N N . GLY A 1 79 ? 0.086 -2.476 1.853 1.00 91.25 79 GLY A N 1
ATOM 594 C CA . GLY A 1 79 ? -1.285 -2.973 2.016 1.00 91.25 79 GLY A CA 1
ATOM 595 C C . GLY A 1 79 ? -1.865 -2.847 3.426 1.00 91.25 79 GLY A C 1
ATOM 596 O O . GLY A 1 79 ? -3.010 -3.232 3.637 1.00 91.25 79 GLY A O 1
ATOM 597 N N . LEU A 1 80 ? -1.135 -2.279 4.393 1.00 92.62 80 LEU A N 1
ATOM 598 C CA . LEU A 1 80 ? -1.675 -1.988 5.724 1.00 92.62 80 LEU A CA 1
ATOM 599 C C . LEU A 1 80 ? -1.173 -0.635 6.252 1.00 92.62 80 LEU A C 1
ATOM 601 O O . LEU A 1 80 ? -0.049 -0.532 6.747 1.00 92.62 80 LEU A O 1
ATOM 605 N N . PRO A 1 81 ? -1.990 0.432 6.213 1.00 93.00 81 PRO A N 1
ATOM 606 C CA . PRO A 1 81 ? -1.593 1.732 6.733 1.00 93.00 81 PRO A CA 1
ATOM 607 C C . PRO A 1 81 ? -1.606 1.741 8.269 1.00 93.00 81 PRO A C 1
ATOM 609 O O . PRO A 1 81 ? -2.583 2.156 8.890 1.00 93.00 81 PRO A O 1
ATOM 612 N N . VAL A 1 82 ? -0.494 1.343 8.895 1.00 91.38 82 VAL A N 1
ATOM 613 C CA . VAL A 1 82 ? -0.369 1.232 10.363 1.00 91.38 82 VAL A CA 1
ATOM 614 C C . VAL A 1 82 ? -0.759 2.526 11.084 1.00 91.38 82 VAL A C 1
ATOM 616 O O . VAL A 1 82 ? -1.479 2.484 12.077 1.00 91.38 82 VAL A O 1
ATOM 619 N N . CYS A 1 83 ? -0.374 3.699 10.576 1.00 89.69 83 CYS A N 1
ATOM 620 C CA . CYS A 1 83 ? -0.780 4.965 11.193 1.00 89.69 83 CYS A CA 1
ATOM 621 C C . CYS A 1 83 ? -2.301 5.191 11.213 1.00 89.69 83 CYS A C 1
ATOM 623 O O . CYS A 1 83 ? -2.792 5.873 12.114 1.00 89.69 83 CYS A O 1
ATOM 625 N N . GLU A 1 84 ? -3.038 4.653 10.237 1.00 94.00 84 GLU A N 1
ATOM 626 C CA . GLU A 1 84 ? -4.502 4.706 10.216 1.00 94.00 84 GLU A CA 1
ATOM 627 C C . GLU A 1 84 ? -5.100 3.613 11.095 1.00 94.00 84 GLU A C 1
ATOM 629 O O . GLU A 1 84 ? -6.016 3.910 11.852 1.00 94.00 84 GLU A O 1
ATOM 634 N N . LEU A 1 85 ? -4.526 2.405 11.102 1.00 93.56 85 LEU A N 1
ATOM 635 C CA . LEU A 1 85 ? -4.945 1.326 12.001 1.00 93.56 85 LEU A CA 1
ATOM 636 C C . LEU A 1 85 ? -4.895 1.777 13.465 1.00 93.56 85 LEU A C 1
ATOM 638 O O . LEU A 1 85 ? -5.880 1.661 14.186 1.00 93.56 85 LEU A O 1
ATOM 642 N N . LEU A 1 86 ? -3.770 2.360 13.890 1.00 91.50 86 LEU A N 1
ATOM 643 C CA . LEU A 1 86 ? -3.599 2.876 15.250 1.00 91.50 86 LEU A CA 1
ATOM 644 C C . LEU A 1 86 ? -4.595 3.998 15.576 1.00 91.50 86 LEU A C 1
ATOM 646 O O . LEU A 1 86 ? -5.065 4.107 16.706 1.00 91.50 86 LEU A O 1
ATOM 650 N N . LYS A 1 87 ? -4.922 4.845 14.593 1.00 91.94 87 LYS A N 1
ATOM 651 C CA . LYS A 1 87 ? -5.910 5.920 14.749 1.00 91.94 87 LYS A CA 1
ATOM 652 C C . LYS A 1 87 ? -7.324 5.355 14.910 1.00 91.94 87 LYS A C 1
ATOM 654 O O . LYS A 1 87 ? -8.045 5.823 15.785 1.00 91.94 87 LYS A O 1
ATOM 659 N N . VAL A 1 88 ? -7.711 4.374 14.094 1.00 95.00 88 VAL A N 1
ATOM 660 C CA . VAL A 1 88 ? -9.028 3.724 14.168 1.00 95.00 88 VAL A CA 1
ATOM 661 C C . VAL A 1 88 ? -9.158 2.935 15.474 1.00 95.00 88 VAL A C 1
ATOM 663 O O . VAL A 1 88 ? -10.152 3.096 16.176 1.00 95.00 88 VAL A O 1
ATOM 666 N N . ALA A 1 89 ? -8.123 2.187 15.868 1.00 94.38 89 ALA A N 1
ATOM 667 C CA . ALA A 1 89 ? -8.083 1.444 17.128 1.00 94.38 89 ALA A CA 1
ATOM 668 C C . ALA A 1 89 ? -8.231 2.352 18.360 1.00 94.38 89 ALA A C 1
ATOM 670 O O . ALA A 1 89 ? -8.981 2.032 19.279 1.00 94.38 89 ALA A O 1
ATOM 671 N N . ALA A 1 90 ? -7.593 3.528 18.357 1.00 92.25 90 ALA A N 1
ATOM 672 C CA . ALA A 1 90 ? -7.756 4.507 19.431 1.00 92.25 90 ALA A CA 1
ATOM 673 C C . ALA A 1 90 ? -9.211 4.994 19.586 1.00 92.25 90 ALA A C 1
ATOM 675 O O . ALA A 1 90 ? -9.604 5.377 20.686 1.00 92.25 90 ALA A O 1
ATOM 676 N N . GLY A 1 91 ? -10.016 4.945 18.517 1.00 92.69 91 GLY A N 1
ATOM 677 C CA . GLY A 1 91 ? -11.453 5.228 18.561 1.00 92.69 91 GLY A CA 1
ATOM 678 C C . GLY A 1 91 ? -12.251 4.235 19.411 1.00 92.69 91 GLY A C 1
ATOM 679 O O . GLY A 1 91 ? -13.251 4.629 19.997 1.00 92.69 91 GLY A O 1
ATOM 680 N N . PHE A 1 92 ? -11.763 3.000 19.546 1.00 93.75 92 PHE A N 1
ATOM 681 C CA . PHE A 1 92 ? -12.298 1.972 20.447 1.00 93.75 92 PHE A CA 1
ATOM 682 C C . PHE A 1 92 ? -11.653 2.006 21.844 1.00 93.75 92 PHE A C 1
ATOM 684 O O . PHE A 1 92 ? -11.813 1.086 22.639 1.00 93.75 92 PHE A O 1
ATOM 691 N N . GLY A 1 93 ? -10.833 3.018 22.144 1.00 92.62 93 GLY A N 1
ATOM 692 C CA . GLY A 1 93 ? -10.042 3.059 23.377 1.00 92.62 93 GLY A CA 1
ATOM 693 C C . GLY A 1 93 ? -8.884 2.052 23.414 1.00 92.62 93 GLY A C 1
ATOM 694 O O . GLY A 1 93 ? -8.205 1.939 24.437 1.00 92.62 93 GLY A O 1
ATOM 695 N N . LEU A 1 94 ? -8.605 1.353 22.306 1.00 91.19 94 LEU A N 1
ATOM 696 C CA . LEU A 1 94 ? -7.503 0.403 22.208 1.00 91.19 94 LEU A CA 1
ATOM 697 C C . LEU A 1 94 ? -6.184 1.137 21.964 1.00 91.19 94 LEU A C 1
ATOM 699 O O . LEU A 1 94 ? -6.047 1.952 21.049 1.00 91.19 94 LEU A O 1
ATOM 703 N N . ARG A 1 95 ? -5.174 0.803 22.767 1.00 87.25 95 ARG A N 1
ATOM 704 C CA . ARG A 1 95 ? -3.788 1.213 22.532 1.00 87.25 95 ARG A CA 1
ATOM 705 C C . ARG A 1 95 ? -3.020 0.023 21.988 1.00 87.25 95 ARG A C 1
ATOM 707 O O . ARG A 1 95 ? -2.597 -0.841 22.747 1.00 87.25 95 ARG A O 1
ATOM 714 N N . LEU A 1 96 ? -2.899 -0.016 20.667 1.00 84.00 96 LEU A N 1
ATOM 715 C CA . LEU A 1 96 ? -2.103 -1.013 19.968 1.00 84.00 96 LEU A CA 1
ATOM 716 C C . LEU A 1 96 ? -0.671 -0.512 19.825 1.00 84.00 96 LEU A C 1
ATOM 718 O O . LEU A 1 96 ? -0.441 0.638 19.448 1.00 84.00 96 LEU A O 1
ATOM 722 N N . ASP A 1 97 ? 0.272 -1.406 20.083 1.00 75.19 97 ASP A N 1
ATOM 723 C CA . ASP A 1 97 ? 1.692 -1.121 19.993 1.00 75.19 97 ASP A CA 1
ATOM 724 C C . ASP A 1 97 ? 2.332 -2.064 18.977 1.00 75.19 97 ASP A C 1
ATOM 726 O O . ASP A 1 97 ? 2.186 -3.281 19.115 1.00 75.19 97 ASP A O 1
ATOM 730 N N . PRO A 1 98 ? 3.053 -1.541 17.969 1.00 70.75 98 PRO A N 1
ATOM 731 C CA . PRO A 1 98 ? 3.891 -2.383 17.129 1.00 70.75 98 PRO A CA 1
ATOM 732 C C . PRO A 1 98 ? 4.888 -3.127 18.019 1.00 70.75 98 PRO A C 1
ATOM 734 O O . PRO A 1 98 ? 5.537 -2.512 18.872 1.00 70.75 98 PRO A O 1
ATOM 737 N N . SER A 1 99 ? 4.983 -4.447 17.853 1.00 70.50 99 SER A N 1
ATOM 738 C CA . SER A 1 99 ? 5.876 -5.248 18.687 1.00 70.50 99 SER A CA 1
ATOM 739 C C . SER A 1 99 ? 7.331 -4.811 18.482 1.00 70.50 99 SER A C 1
ATOM 741 O O . SER A 1 99 ? 7.783 -4.773 17.338 1.00 70.50 99 SER A O 1
ATOM 743 N N . PRO A 1 100 ? 8.097 -4.547 19.558 1.00 58.84 100 PRO A N 1
ATOM 744 C CA . PRO A 1 100 ? 9.514 -4.201 19.456 1.00 58.84 100 PRO A CA 1
ATOM 745 C C . PRO A 1 100 ? 10.392 -5.378 19.004 1.00 58.84 100 PRO A C 1
ATOM 747 O O . PRO A 1 100 ? 11.546 -5.169 18.648 1.00 58.84 100 PRO A O 1
ATOM 750 N N . SER A 1 101 ? 9.871 -6.611 19.033 1.00 62.47 101 SER A N 1
ATOM 751 C CA . SER A 1 101 ? 10.589 -7.819 18.599 1.00 62.47 101 SER A CA 1
ATOM 752 C C . SER A 1 101 ? 10.636 -8.006 17.081 1.00 62.47 101 SER A C 1
ATOM 754 O O . SER A 1 101 ? 11.293 -8.926 16.604 1.00 62.47 101 SER A O 1
ATOM 756 N N . LEU A 1 102 ? 9.952 -7.151 16.324 1.00 55.31 102 LEU A N 1
ATOM 757 C CA . LEU A 1 102 ? 10.032 -7.111 14.873 1.00 55.31 102 LEU A CA 1
ATOM 758 C C . LEU A 1 102 ? 10.632 -5.751 14.499 1.00 55.31 102 LEU A C 1
ATOM 760 O O . LEU A 1 102 ? 10.044 -4.726 14.843 1.00 55.31 102 LEU A O 1
ATOM 764 N N . PRO A 1 103 ? 11.804 -5.689 13.853 1.00 57.59 103 PRO A N 1
ATOM 765 C CA . PRO A 1 103 ? 12.270 -4.450 13.262 1.00 57.59 103 PRO A CA 1
ATOM 766 C C . PRO A 1 103 ? 11.400 -4.194 12.031 1.00 57.59 103 PRO A C 1
ATOM 768 O O . PRO A 1 103 ? 11.444 -4.959 11.075 1.00 57.59 103 PRO A O 1
ATOM 771 N N . TRP A 1 104 ? 10.584 -3.144 12.064 1.00 66.38 104 TRP A N 1
ATOM 772 C CA . TRP A 1 104 ? 9.861 -2.666 10.882 1.00 66.38 104 TRP A CA 1
ATOM 773 C C . TRP A 1 104 ? 10.564 -1.396 10.392 1.00 66.38 104 TRP A C 1
ATOM 775 O O . TRP A 1 104 ? 10.052 -0.301 10.652 1.00 66.38 104 TRP A O 1
ATOM 785 N N . PRO A 1 105 ? 11.736 -1.475 9.729 1.00 65.81 105 PRO A N 1
ATOM 786 C CA . PRO A 1 105 ? 12.359 -0.292 9.129 1.00 65.81 105 PRO A CA 1
ATOM 787 C C . PRO A 1 105 ? 11.381 0.454 8.197 1.00 65.81 105 PRO A C 1
ATOM 789 O O . PRO A 1 105 ? 11.447 1.670 8.031 1.00 65.81 105 PRO A O 1
ATOM 792 N N . GLU A 1 106 ? 10.376 -0.235 7.659 1.00 75.81 106 GLU A N 1
ATOM 793 C CA . GLU A 1 106 ? 9.289 0.330 6.867 1.00 75.81 106 GLU A CA 1
ATOM 794 C C . GLU A 1 106 ? 8.374 1.301 7.635 1.00 75.81 106 GLU A C 1
ATOM 796 O O . GLU A 1 106 ? 7.760 2.165 7.001 1.00 75.81 106 GLU A O 1
ATOM 801 N N . LEU A 1 107 ? 8.275 1.210 8.971 1.00 74.88 107 LEU A N 1
ATOM 802 C CA . LEU A 1 107 ? 7.546 2.197 9.785 1.00 74.88 107 LEU A CA 1
ATOM 803 C C . LEU A 1 107 ? 8.201 3.575 9.693 1.00 74.88 107 LEU A C 1
ATOM 805 O O . LEU A 1 107 ? 7.498 4.587 9.653 1.00 74.88 107 LEU A O 1
ATOM 809 N N . GLU A 1 108 ? 9.532 3.619 9.628 1.00 77.94 108 GLU A N 1
ATOM 810 C CA . GLU A 1 108 ? 10.298 4.865 9.549 1.00 77.94 108 GLU A CA 1
ATOM 811 C C . GLU A 1 108 ? 10.123 5.556 8.194 1.00 77.94 108 GLU A C 1
ATOM 813 O O . GLU A 1 108 ? 10.143 6.783 8.103 1.00 77.94 108 GLU A O 1
ATOM 818 N N . ARG A 1 109 ? 9.813 4.783 7.145 1.00 80.75 109 ARG A N 1
ATOM 819 C CA . ARG A 1 109 ? 9.535 5.288 5.788 1.00 80.75 109 ARG A CA 1
ATOM 820 C C . ARG A 1 109 ? 8.218 6.062 5.677 1.00 80.75 109 ARG A C 1
ATOM 822 O O . ARG A 1 109 ? 7.870 6.537 4.599 1.00 80.75 109 ARG A O 1
ATOM 829 N N . CYS A 1 110 ? 7.461 6.188 6.766 1.00 83.31 110 CYS A N 1
ATOM 830 C CA . CYS A 1 110 ? 6.311 7.073 6.857 1.00 83.31 110 CYS A CA 1
ATOM 831 C C . CYS A 1 110 ? 6.467 7.999 8.073 1.00 83.31 110 CYS A C 1
ATOM 833 O O . CYS A 1 110 ? 6.342 7.518 9.200 1.00 83.31 110 CYS A O 1
ATOM 835 N N . PRO A 1 111 ? 6.602 9.328 7.891 1.00 79.25 111 PRO A N 1
ATOM 836 C CA . PRO A 1 111 ? 6.753 10.269 9.006 1.00 79.25 111 PRO A CA 1
ATOM 837 C C . PRO A 1 111 ? 5.625 10.174 10.037 1.00 79.25 111 PRO A C 1
ATOM 839 O O . PRO A 1 111 ? 5.844 10.312 11.236 1.00 79.25 111 PRO A O 1
ATOM 842 N N . GLN A 1 112 ? 4.402 9.886 9.582 1.00 80.88 112 GLN A N 1
ATOM 843 C CA . GLN A 1 112 ? 3.252 9.732 10.465 1.00 80.88 112 GLN A CA 1
ATOM 844 C C . GLN A 1 112 ? 3.263 8.402 11.235 1.00 80.88 112 GLN A C 1
ATOM 846 O O . GLN A 1 112 ? 2.799 8.364 12.374 1.00 80.88 112 GLN A O 1
ATOM 851 N N . CYS A 1 113 ? 3.773 7.318 10.642 1.00 81.81 113 CYS A N 1
ATOM 852 C CA . CYS A 1 113 ? 3.976 6.062 11.370 1.00 81.81 113 CYS A CA 1
ATOM 853 C C . CYS A 1 113 ? 5.123 6.223 12.377 1.00 81.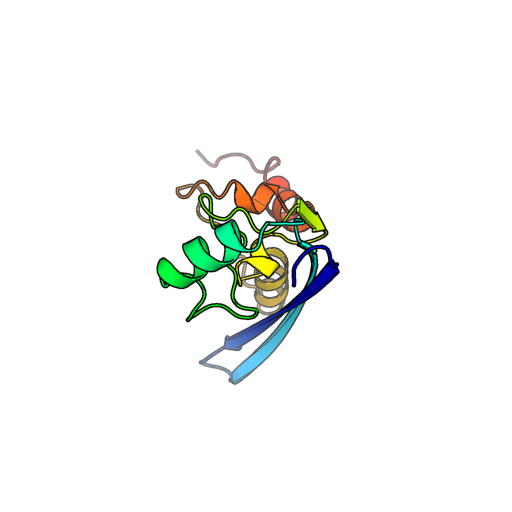81 113 CYS A C 1
ATOM 855 O O . CYS A 1 113 ? 4.940 5.925 13.557 1.00 81.81 113 CYS A O 1
ATOM 857 N N . ALA A 1 114 ? 6.247 6.793 11.935 1.00 78.19 114 ALA A N 1
ATOM 858 C CA . ALA A 1 114 ? 7.423 7.076 12.747 1.00 78.19 114 ALA A CA 1
ATOM 859 C C . ALA A 1 114 ? 7.098 7.963 13.956 1.00 78.19 114 ALA A C 1
ATOM 861 O O . ALA A 1 114 ? 7.403 7.591 15.081 1.00 78.19 114 ALA A O 1
ATOM 862 N N . ALA A 1 115 ? 6.401 9.090 13.771 1.00 73.19 115 ALA A N 1
ATOM 863 C CA . ALA A 1 115 ? 6.039 9.990 14.870 1.00 73.19 115 ALA A CA 1
ATOM 864 C C . ALA A 1 115 ? 5.158 9.309 15.932 1.00 73.19 115 ALA A C 1
ATOM 866 O O . ALA A 1 115 ? 5.313 9.559 17.129 1.00 73.19 115 ALA A O 1
ATOM 867 N N . ARG A 1 116 ? 4.249 8.415 15.518 1.00 69.25 116 ARG A N 1
ATOM 868 C CA . ARG A 1 116 ? 3.405 7.656 16.456 1.00 69.25 116 ARG A CA 1
ATOM 869 C C . ARG A 1 116 ? 4.156 6.528 17.157 1.00 69.25 116 ARG A C 1
ATOM 871 O O . ARG A 1 116 ? 3.827 6.225 18.300 1.00 69.25 116 ARG A O 1
ATOM 878 N N . ALA A 1 117 ? 5.178 5.962 16.519 1.00 64.69 117 ALA A N 1
ATOM 879 C CA . ALA A 1 117 ? 6.121 5.061 17.171 1.00 64.69 117 ALA A CA 1
ATOM 880 C C . ALA A 1 117 ? 7.071 5.813 18.135 1.00 64.69 117 ALA A C 1
ATOM 882 O O . ALA A 1 117 ? 7.379 5.308 19.212 1.00 64.69 117 ALA A O 1
ATOM 883 N N . ALA A 1 118 ? 7.486 7.038 17.790 1.00 58.97 118 ALA A N 1
ATOM 884 C CA . ALA A 1 118 ? 8.491 7.834 18.501 1.00 58.97 118 ALA A CA 1
ATOM 885 C C . ALA A 1 118 ? 7.955 8.663 19.682 1.00 58.97 118 ALA A C 1
ATOM 887 O O . ALA A 1 118 ? 8.725 8.976 20.588 1.00 58.97 118 ALA A O 1
ATOM 888 N N . GLY A 1 119 ? 6.647 8.948 19.759 1.00 56.84 119 GLY A N 1
ATOM 889 C CA . GLY A 1 119 ? 5.983 9.581 20.920 1.00 56.84 119 GLY A CA 1
ATOM 890 C C . GLY A 1 119 ? 6.060 8.785 22.241 1.00 56.84 119 GLY A C 1
ATOM 891 O O . GLY A 1 119 ? 5.288 9.021 23.168 1.00 56.84 119 GLY A O 1
ATOM 892 N N . ARG A 1 120 ? 6.979 7.817 22.314 1.00 55.81 120 ARG A N 1
ATOM 893 C CA . ARG A 1 120 ? 7.235 6.846 23.377 1.00 55.81 120 ARG A CA 1
ATOM 894 C C . ARG A 1 120 ? 8.533 7.094 24.154 1.00 55.81 120 ARG A C 1
ATOM 896 O O . ARG A 1 120 ? 8.727 6.435 25.171 1.00 55.81 120 ARG A O 1
ATOM 903 N N . SER A 1 121 ? 9.411 8.023 23.758 1.00 48.78 121 SER A N 1
ATOM 904 C CA . SER A 1 121 ? 10.697 8.235 24.461 1.00 48.78 121 SER A CA 1
ATOM 905 C C . SER A 1 121 ? 10.578 8.857 25.867 1.00 48.78 121 SER A C 1
ATOM 907 O O . SER A 1 121 ? 11.577 8.969 26.570 1.00 48.78 121 SER A O 1
ATOM 909 N N . GLY A 1 122 ? 9.371 9.220 26.318 1.00 42.47 122 GLY A N 1
ATOM 910 C CA . GLY A 1 122 ? 9.135 9.919 27.587 1.00 42.47 122 GLY A CA 1
ATOM 911 C C . GLY A 1 122 ? 8.561 9.097 28.750 1.00 42.47 122 GLY A C 1
ATOM 912 O O . GLY A 1 122 ? 8.068 9.705 29.697 1.00 42.47 122 GLY A O 1
ATOM 913 N N . ARG A 1 123 ? 8.555 7.753 28.724 1.00 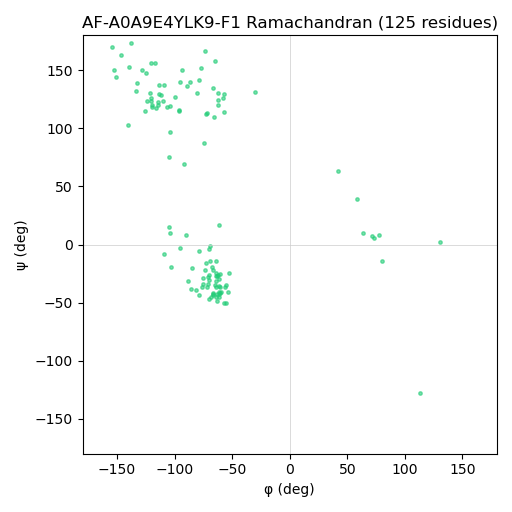42.09 123 ARG A N 1
ATOM 914 C CA . ARG A 1 123 ? 7.994 6.954 29.839 1.00 42.09 123 ARG A CA 1
ATOM 915 C C . ARG A 1 123 ? 9.074 6.127 30.552 1.00 42.09 123 ARG A C 1
ATOM 917 O O . ARG A 1 123 ? 9.730 5.320 29.894 1.00 42.09 123 ARG A O 1
ATOM 924 N N . PRO A 1 124 ? 9.271 6.287 31.878 1.00 39.25 124 PRO A N 1
ATOM 925 C CA . PRO A 1 124 ? 10.311 5.563 32.598 1.00 39.25 124 PRO A CA 1
ATOM 926 C C . PRO A 1 124 ? 9.987 4.067 32.615 1.00 39.25 124 PRO A C 1
ATOM 928 O O . PRO A 1 124 ? 8.849 3.668 32.880 1.00 39.25 124 PRO A O 1
ATOM 931 N N . ARG A 1 125 ? 11.001 3.241 32.330 1.00 42.94 125 ARG A N 1
ATOM 932 C CA . ARG A 1 125 ? 10.938 1.788 32.523 1.00 42.94 125 ARG A CA 1
ATOM 933 C C . ARG A 1 125 ? 10.612 1.532 33.996 1.00 42.94 125 ARG A C 1
ATOM 935 O O . ARG A 1 125 ? 11.408 1.888 34.863 1.00 42.94 125 ARG A O 1
ATOM 942 N N . LYS A 1 126 ? 9.438 0.961 34.278 1.00 41.41 126 LYS A N 1
ATOM 943 C CA . LYS A 1 126 ? 9.131 0.447 35.616 1.00 41.41 126 LYS A CA 1
ATOM 944 C C . LYS A 1 126 ? 10.137 -0.669 35.918 1.00 41.41 126 LYS A C 1
ATOM 946 O O . LYS A 1 126 ? 10.251 -1.601 35.122 1.00 41.41 126 LYS A O 1
ATOM 951 N N . ARG A 1 127 ? 10.907 -0.476 36.989 1.00 41.44 127 ARG A N 1
ATOM 952 C CA . ARG A 1 127 ? 11.698 -1.516 37.653 1.00 41.44 127 ARG A CA 1
ATOM 953 C C . ARG A 1 127 ? 10.772 -2.447 38.421 1.00 41.44 127 ARG A C 1
ATOM 955 O O . ARG A 1 127 ? 9.695 -1.957 38.834 1.00 41.44 127 ARG A O 1
#